Protein AF-A0A8S9UAP0-F1 (afdb_monomer)

InterPro domains:
  IPR021832 Ankyrin repeat domain-containing protein 13 [PTHR12447] (16-107)
  IPR055285 Ankyrin repeat domain-containing protein 13, C-terminal [PF11904] (16-91)

Foldseek 3Di:
DDPPPVVPDDDPDDDDDDDDDDKDFDFDQDDPDFVVVCLVVLVVVLVVDDLSVCSNVVSVPDDDHHDGQKIWDDSDDPDIDIDHDDDDDDDPDDDPVVVDDDPPDDDDDDPVVPPD

Solvent-accessible surface area (backbone atoms only — not comparable to full-atom values): 7998 Å² total; per-residue (Å²): 132,85,85,79,65,80,85,73,67,76,74,77,81,82,80,87,80,86,78,92,77,90,68,49,76,42,66,34,79,84,55,102,59,57,51,79,79,44,49,65,56,42,49,54,51,22,72,74,41,82,71,36,43,62,50,40,59,59,69,70,42,92,68,75,80,51,25,76,46,28,39,37,46,77,56,50,102,88,48,69,48,74,50,70,69,87,83,87,80,92,67,94,82,72,64,71,74,80,78,52,80,63,89,86,68,75,91,75,85,58,83,80,75,70,79,122

Mean predicted aligned error: 11.26 Å

Radius of gyration: 22.6 Å; Cα contacts (8 Å, |Δi|>4): 82; chains: 1; bounding box: 61×44×58 Å

Organism: Phytophthora infestans (NCBI:txid4787)

pLDDT: mean 79.61, std 12.36, range [39.12, 94.31]

Sequence (116 aa):
MKNTYRSLTLVPTARRMHKDFEAKVVMTEKFPFQLRDFLPIIKFISTTGEHVKNLDEFFQMTLPPGFPVKFELPMMFTVRVAYTFQKITLNPQLNSTMFEIPRDYQEVFTLDEVRL

Structure (mmCIF, N/CA/C/O backbone):
data_AF-A0A8S9UAP0-F1
#
_entry.id   AF-A0A8S9UAP0-F1
#
loop_
_atom_site.group_PDB
_atom_site.id
_atom_site.type_symbol
_atom_site.label_atom_id
_atom_site.label_alt_id
_atom_site.label_comp_id
_atom_site.label_asym_id
_atom_site.label_entity_id
_atom_site.label_seq_id
_atom_site.pdbx_PDB_ins_code
_atom_site.Cartn_x
_atom_site.Cartn_y
_atom_site.Cartn_z
_atom_site.occupancy
_atom_site.B_iso_or_equiv
_atom_site.auth_seq_id
_atom_site.auth_comp_id
_atom_site.auth_asym_id
_atom_site.auth_atom_id
_atom_site.pdbx_PDB_model_num
ATOM 1 N N . MET A 1 1 ? 47.529 -6.467 -39.803 1.00 44.81 1 MET A N 1
ATOM 2 C CA . MET A 1 1 ? 46.992 -5.099 -39.620 1.00 44.81 1 MET A CA 1
ATOM 3 C C . MET A 1 1 ? 45.757 -5.209 -38.735 1.00 44.81 1 MET A C 1
ATOM 5 O O . MET A 1 1 ? 44.828 -5.910 -39.111 1.00 44.81 1 MET A O 1
ATOM 9 N N . LYS A 1 2 ? 45.795 -4.671 -37.508 1.00 51.97 2 LYS A N 1
ATOM 10 C CA . LYS A 1 2 ? 44.678 -4.775 -36.551 1.00 51.97 2 LYS A CA 1
ATOM 11 C C . LYS A 1 2 ? 43.605 -3.767 -36.958 1.00 51.97 2 LYS A C 1
ATOM 13 O O . LYS A 1 2 ? 43.890 -2.579 -37.039 1.00 51.97 2 LYS A O 1
ATOM 18 N N . ASN A 1 3 ? 42.412 -4.261 -37.272 1.00 47.53 3 ASN A N 1
ATOM 19 C CA . ASN A 1 3 ? 41.332 -3.452 -37.818 1.00 47.53 3 ASN A CA 1
ATOM 20 C C . ASN A 1 3 ? 40.671 -2.630 -36.697 1.00 47.53 3 ASN A C 1
ATOM 22 O O . ASN A 1 3 ? 39.792 -3.113 -35.983 1.00 47.53 3 ASN A O 1
ATOM 26 N N . THR A 1 4 ? 41.138 -1.398 -36.499 1.00 58.28 4 THR A N 1
ATOM 27 C CA . THR A 1 4 ? 40.664 -0.476 -35.455 1.00 58.28 4 THR A CA 1
ATOM 28 C C . THR A 1 4 ? 39.426 0.287 -35.940 1.00 58.28 4 THR A C 1
ATOM 30 O O . THR A 1 4 ? 39.477 1.489 -36.157 1.00 58.28 4 THR A O 1
ATOM 33 N N . TYR A 1 5 ? 38.299 -0.406 -36.121 1.00 58.84 5 TYR A N 1
ATOM 34 C CA . TYR A 1 5 ? 37.014 0.220 -36.498 1.00 58.84 5 TYR A CA 1
ATOM 35 C C . TYR A 1 5 ? 36.123 0.580 -35.295 1.00 58.84 5 TYR A C 1
ATOM 37 O O . TYR A 1 5 ? 35.007 1.063 -35.462 1.00 58.84 5 TYR A O 1
ATOM 45 N N . ARG A 1 6 ? 36.613 0.403 -34.059 1.00 57.56 6 ARG A N 1
ATOM 46 C CA . ARG A 1 6 ? 35.857 0.749 -32.839 1.00 57.56 6 ARG A CA 1
ATOM 47 C C . ARG A 1 6 ? 35.617 2.257 -32.657 1.00 57.56 6 ARG A C 1
ATOM 49 O O . ARG A 1 6 ? 34.787 2.621 -31.833 1.00 57.56 6 ARG A O 1
ATOM 56 N N . SER A 1 7 ? 36.292 3.120 -33.421 1.00 58.09 7 SER A N 1
ATOM 57 C CA . SER A 1 7 ? 36.161 4.584 -33.353 1.00 58.09 7 SER A CA 1
ATOM 58 C C . SER A 1 7 ? 34.979 5.167 -34.143 1.00 58.09 7 SER A C 1
ATOM 60 O O . SER A 1 7 ? 34.740 6.365 -34.043 1.00 58.09 7 SER A O 1
ATOM 62 N N . LEU A 1 8 ? 34.234 4.357 -34.911 1.00 63.72 8 LEU A N 1
ATOM 63 C CA . LEU A 1 8 ? 33.126 4.829 -35.763 1.00 63.72 8 LEU A CA 1
ATOM 64 C C . LEU A 1 8 ? 31.725 4.523 -35.213 1.00 63.72 8 LEU A C 1
ATOM 66 O O . LEU A 1 8 ? 30.726 4.806 -35.871 1.00 63.72 8 LEU A O 1
ATOM 70 N N . THR A 1 9 ? 31.625 3.967 -34.007 1.00 67.88 9 THR A N 1
ATOM 71 C CA . THR A 1 9 ? 30.322 3.707 -33.382 1.00 67.88 9 THR A CA 1
ATOM 72 C C . THR A 1 9 ? 29.872 4.955 -32.624 1.00 67.88 9 THR A C 1
ATOM 74 O O . THR A 1 9 ? 30.297 5.184 -31.493 1.00 67.88 9 THR A O 1
ATOM 77 N N . LEU A 1 10 ? 29.021 5.781 -33.241 1.00 73.50 10 LEU A N 1
ATOM 78 C CA . LEU A 1 10 ? 28.240 6.784 -32.512 1.00 73.50 10 LEU A CA 1
ATOM 79 C C . LEU A 1 10 ? 27.333 6.035 -31.533 1.00 73.50 10 LEU A C 1
ATOM 81 O O . LEU A 1 10 ? 26.443 5.290 -31.943 1.00 73.50 10 LEU A O 1
ATOM 85 N N . VAL A 1 11 ? 27.589 6.195 -30.236 1.00 74.38 11 VAL A N 1
ATOM 86 C CA . VAL A 1 11 ? 26.718 5.639 -29.196 1.00 74.38 11 VAL A CA 1
ATOM 87 C C . VAL A 1 11 ? 25.337 6.282 -29.379 1.00 74.38 11 VAL A C 1
ATOM 89 O O . VAL A 1 11 ? 25.279 7.508 -29.529 1.00 74.38 11 VAL A O 1
ATOM 92 N N . PRO A 1 12 ? 24.236 5.509 -29.425 1.00 77.06 12 PRO A N 1
ATOM 93 C CA . PRO A 1 12 ? 22.908 6.073 -29.631 1.00 77.06 12 PRO A CA 1
ATOM 94 C C . PRO A 1 12 ? 22.651 7.183 -28.614 1.00 77.06 12 PRO A C 1
ATOM 96 O O . PRO A 1 12 ? 22.922 7.026 -27.422 1.00 77.06 12 PRO A O 1
ATOM 99 N N . THR A 1 13 ? 22.155 8.324 -29.092 1.00 80.25 13 THR A N 1
ATOM 100 C CA . THR A 1 13 ? 21.870 9.472 -28.234 1.00 80.25 13 THR A CA 1
ATOM 101 C C . THR A 1 13 ? 20.811 9.061 -27.218 1.00 80.25 13 THR A C 1
ATOM 103 O O . THR A 1 13 ? 19.662 8.798 -27.575 1.00 80.25 13 THR A O 1
ATOM 106 N N . ALA A 1 14 ? 21.201 8.959 -25.948 1.00 81.62 14 ALA A N 1
ATOM 107 C CA . ALA A 1 14 ? 20.290 8.567 -24.885 1.00 81.62 14 ALA A CA 1
ATOM 108 C C . ALA A 1 14 ? 19.161 9.602 -24.776 1.00 81.62 14 ALA A C 1
ATOM 110 O O . ALA A 1 14 ? 19.395 10.768 -24.455 1.00 81.62 14 ALA A O 1
ATOM 111 N N . ARG A 1 15 ? 17.922 9.183 -25.047 1.00 81.38 15 ARG A N 1
ATOM 112 C CA . ARG A 1 15 ? 16.739 10.031 -24.883 1.00 81.38 15 ARG A CA 1
ATOM 113 C C . ARG A 1 15 ? 16.172 9.821 -23.485 1.00 81.38 15 ARG A C 1
ATOM 115 O O . ARG A 1 15 ? 15.578 8.783 -23.207 1.00 81.38 15 ARG A O 1
ATOM 122 N N . ARG A 1 16 ? 16.324 10.811 -22.605 1.00 78.81 16 ARG A N 1
ATOM 123 C CA . ARG A 1 16 ? 15.606 10.834 -21.325 1.00 78.81 16 ARG A CA 1
ATOM 124 C C . ARG A 1 16 ? 14.160 11.257 -21.593 1.00 78.81 16 ARG A C 1
ATOM 126 O O . ARG A 1 16 ? 13.927 12.354 -22.090 1.00 78.81 16 ARG A O 1
ATOM 133 N N . MET A 1 17 ? 13.202 10.388 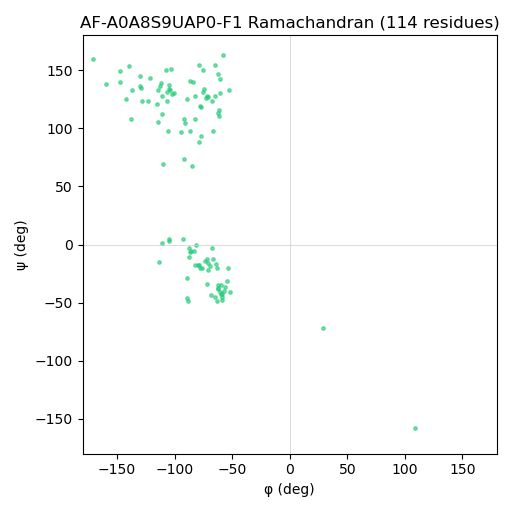-21.287 1.00 68.62 17 MET A N 1
ATOM 134 C CA . MET A 1 17 ? 11.780 10.733 -21.285 1.00 68.62 17 MET A CA 1
ATOM 135 C C . MET A 1 17 ? 11.315 10.937 -19.848 1.00 68.62 17 MET A C 1
ATOM 137 O O . MET A 1 17 ? 11.544 10.079 -19.000 1.00 68.62 17 MET A O 1
ATOM 141 N N . HIS A 1 18 ? 10.656 12.064 -19.596 1.00 69.44 18 HIS A N 1
ATOM 142 C CA . HIS A 1 18 ? 9.880 12.291 -18.384 1.00 69.44 18 HIS A CA 1
ATOM 143 C C . HIS A 1 18 ? 8.405 12.175 -18.758 1.00 69.44 18 HIS A C 1
ATOM 145 O O . HIS A 1 18 ? 7.989 12.704 -19.792 1.00 69.44 18 HIS A O 1
ATOM 151 N N . LYS A 1 19 ? 7.628 11.447 -17.963 1.00 68.31 19 LYS A N 1
ATOM 152 C CA . LYS A 1 19 ? 6.181 11.340 -18.128 1.00 68.31 19 LYS A CA 1
ATOM 153 C C . LYS A 1 19 ? 5.565 11.666 -16.784 1.00 68.31 19 LYS A C 1
ATOM 155 O O . LYS A 1 19 ? 5.890 11.011 -15.800 1.00 68.31 19 LYS A O 1
ATOM 160 N N . ASP A 1 20 ? 4.690 12.658 -16.768 1.00 70.50 20 ASP A N 1
ATOM 161 C CA . ASP A 1 20 ? 3.935 12.977 -15.569 1.00 70.50 20 ASP A CA 1
ATOM 162 C C . ASP A 1 20 ? 2.844 11.921 -15.398 1.00 70.50 20 ASP A C 1
ATOM 164 O O . ASP A 1 20 ? 2.142 11.552 -16.349 1.00 70.50 20 ASP A O 1
ATOM 168 N N . PHE A 1 21 ? 2.745 11.380 -14.189 1.00 67.38 21 PHE A N 1
ATOM 169 C CA . PHE A 1 21 ? 1.775 10.348 -13.861 1.00 67.38 21 PHE A CA 1
ATOM 170 C C . PHE A 1 21 ? 0.724 10.918 -12.921 1.00 67.38 21 PHE A C 1
ATOM 172 O O . PHE A 1 21 ? 1.035 11.476 -11.874 1.00 67.38 21 PHE A O 1
ATOM 179 N N . GLU A 1 22 ? -0.538 10.741 -13.297 1.00 76.62 22 GLU A N 1
ATOM 180 C CA . GLU A 1 22 ? -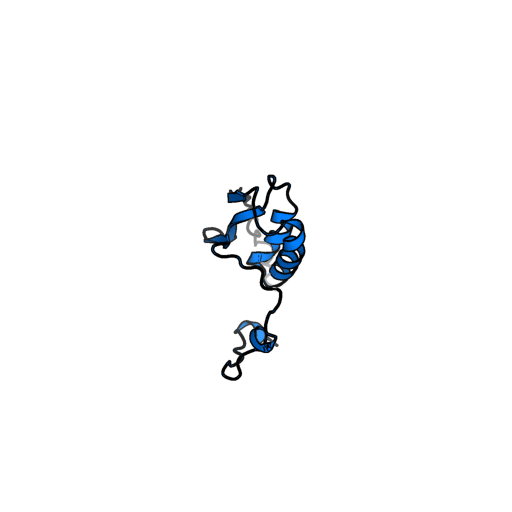1.670 11.063 -12.439 1.00 76.62 22 GLU A CA 1
ATOM 181 C C . GLU A 1 22 ? -1.912 9.894 -11.476 1.00 76.62 22 GLU A C 1
ATOM 183 O O . GLU A 1 22 ? -2.382 8.826 -11.887 1.00 76.62 22 GLU A O 1
ATOM 188 N N . ALA A 1 23 ? -1.579 10.100 -10.202 1.00 79.94 23 ALA A N 1
ATOM 189 C CA . ALA A 1 23 ? -1.993 9.228 -9.111 1.00 79.94 23 ALA A CA 1
ATOM 190 C C . ALA A 1 23 ? -3.366 9.674 -8.596 1.00 79.94 23 ALA A C 1
ATOM 192 O O . ALA A 1 23 ? -3.645 10.869 -8.486 1.00 79.94 23 ALA A O 1
ATOM 193 N N . LYS A 1 24 ? -4.228 8.711 -8.266 1.00 87.62 24 LYS A N 1
ATOM 194 C CA . LYS A 1 24 ? -5.550 8.986 -7.689 1.00 87.62 24 LYS A CA 1
ATOM 195 C C . LYS A 1 24 ? -5.602 8.447 -6.276 1.00 87.62 24 LYS A C 1
ATOM 197 O O . LYS A 1 24 ? -5.237 7.299 -6.050 1.00 87.62 24 LYS A O 1
ATOM 202 N N . VAL A 1 25 ? -6.098 9.254 -5.347 1.00 90.81 25 VAL A N 1
ATOM 203 C CA . VAL A 1 25 ? -6.335 8.854 -3.959 1.00 90.81 25 VAL A CA 1
ATOM 204 C C . VAL A 1 25 ? -7.749 9.237 -3.556 1.00 90.81 25 VAL A C 1
ATOM 206 O O . VAL A 1 25 ? -8.233 10.319 -3.877 1.00 90.81 25 VAL A O 1
ATOM 209 N N . VAL A 1 26 ? -8.423 8.325 -2.870 1.00 92.88 26 VAL A N 1
ATOM 210 C CA . VAL A 1 26 ? -9.741 8.530 -2.281 1.00 92.88 26 VAL A CA 1
ATOM 211 C C . VAL A 1 26 ? -9.576 8.432 -0.776 1.00 92.88 26 VAL A C 1
ATOM 213 O O . VAL A 1 26 ? -9.125 7.407 -0.259 1.00 92.88 26 VAL A O 1
ATOM 216 N N . MET A 1 27 ? -9.941 9.511 -0.091 1.00 93.38 27 MET A N 1
ATOM 217 C CA . MET A 1 27 ? -9.761 9.678 1.347 1.00 93.38 27 MET A CA 1
ATOM 218 C C . MET A 1 27 ? -11.102 9.576 2.072 1.00 93.38 27 MET A C 1
ATOM 220 O O . MET A 1 27 ? -12.141 9.949 1.529 1.00 93.38 27 MET A O 1
ATOM 224 N N . THR A 1 28 ? -11.077 9.100 3.313 1.00 92.69 28 THR A N 1
ATOM 225 C CA . THR A 1 28 ? -12.209 9.187 4.242 1.00 92.69 28 THR A CA 1
ATOM 226 C C . THR A 1 28 ? -11.751 9.761 5.576 1.00 92.69 28 THR A C 1
ATOM 228 O O . THR A 1 28 ? -10.732 9.343 6.122 1.00 92.69 28 THR A O 1
ATOM 231 N N . GLU A 1 29 ? -12.510 10.699 6.136 1.00 91.19 29 GLU A N 1
ATOM 232 C CA . GLU A 1 29 ? -12.221 11.263 7.462 1.00 91.19 29 GLU A CA 1
ATOM 233 C C . GLU A 1 29 ? -12.515 10.263 8.585 1.00 91.19 29 GLU A C 1
ATOM 235 O O . GLU A 1 29 ? -11.832 10.228 9.607 1.00 91.19 29 GLU A O 1
ATOM 240 N N . LYS A 1 30 ? -13.544 9.430 8.391 1.00 89.38 30 LYS A N 1
ATOM 241 C CA . LYS A 1 30 ? -13.992 8.433 9.362 1.00 89.38 30 LYS A CA 1
ATOM 242 C C . LYS A 1 30 ? -13.569 7.052 8.884 1.00 89.38 30 LYS A C 1
ATOM 244 O O . LYS A 1 30 ? -14.240 6.434 8.059 1.00 89.38 30 LYS A O 1
ATOM 249 N N . PHE A 1 31 ? -12.453 6.577 9.421 1.00 89.81 31 PHE A N 1
ATOM 250 C CA . PHE A 1 31 ? -11.963 5.215 9.239 1.00 89.81 31 PHE A CA 1
ATOM 251 C C . PHE A 1 31 ? -11.623 4.617 10.609 1.00 89.81 31 PHE A C 1
ATOM 253 O O . PHE A 1 31 ? -11.153 5.352 11.480 1.00 89.81 31 PHE A O 1
ATOM 260 N N . PRO A 1 32 ? -11.833 3.307 10.835 1.00 88.06 32 PRO A N 1
ATOM 261 C CA . PRO A 1 32 ? -11.527 2.675 12.122 1.00 88.06 32 PRO A CA 1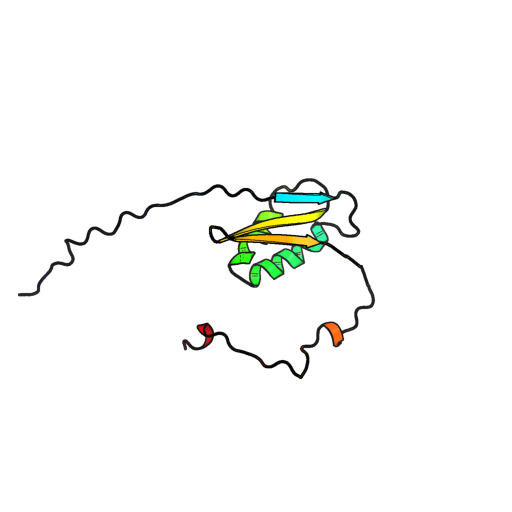
ATOM 262 C C . PRO A 1 32 ? -10.023 2.616 12.437 1.00 88.06 32 PRO A C 1
ATOM 264 O O . PRO A 1 32 ? -9.643 2.148 13.505 1.00 88.06 32 PRO A O 1
ATOM 267 N N . PHE A 1 33 ? -9.166 3.076 11.525 1.00 84.81 33 PHE A N 1
ATOM 268 C CA . PHE A 1 33 ? -7.715 3.054 11.644 1.00 84.81 33 PHE A CA 1
ATOM 269 C C . PHE A 1 33 ? -7.111 4.356 11.110 1.00 84.81 33 PHE A C 1
ATOM 271 O O . PHE A 1 33 ? -7.710 5.028 10.271 1.00 84.81 33 PHE A O 1
ATOM 278 N N . GLN A 1 34 ? -5.936 4.735 11.602 1.00 87.69 34 GLN A N 1
ATOM 279 C CA . GLN A 1 34 ? -5.288 5.988 11.221 1.00 87.69 34 GLN A CA 1
ATOM 280 C C . GLN A 1 34 ? -4.154 5.725 10.236 1.00 87.69 34 GLN A C 1
ATOM 282 O O . GLN A 1 34 ? -3.503 4.684 10.285 1.00 87.69 34 GLN A O 1
ATOM 287 N N . LEU A 1 35 ? -3.873 6.696 9.364 1.00 87.31 35 LEU A N 1
ATOM 288 C CA . LEU A 1 35 ? -2.801 6.563 8.374 1.00 87.31 35 LEU A CA 1
ATOM 289 C C . LEU A 1 35 ? -1.443 6.276 9.036 1.00 87.31 35 LEU A C 1
ATOM 291 O O . LEU A 1 35 ? -0.705 5.417 8.569 1.00 87.31 35 LEU A O 1
ATOM 295 N N . ARG A 1 36 ? -1.141 6.929 10.166 1.00 87.88 36 ARG A N 1
ATOM 296 C CA . ARG A 1 36 ? 0.117 6.740 10.915 1.00 87.88 36 ARG A CA 1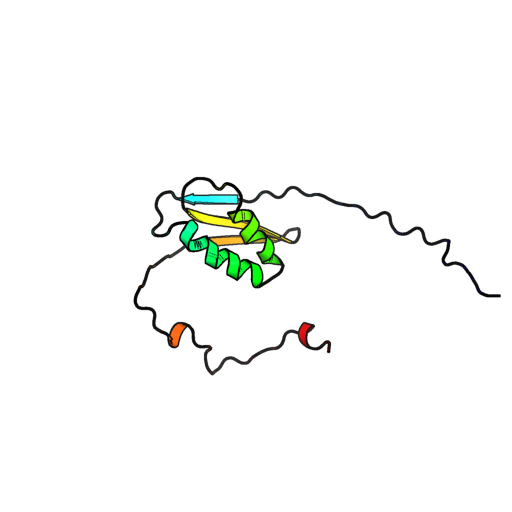
ATOM 297 C C . ARG A 1 36 ? 0.367 5.279 11.312 1.00 87.88 36 ARG A C 1
ATOM 299 O O . ARG A 1 36 ? 1.505 4.828 11.292 1.00 87.88 36 ARG A O 1
ATOM 306 N N . ASP A 1 37 ? -0.699 4.554 11.650 1.00 87.62 37 ASP A N 1
ATOM 307 C CA . ASP A 1 37 ? -0.624 3.176 12.122 1.00 87.62 37 ASP A CA 1
ATOM 308 C C . ASP A 1 37 ? -0.421 2.224 10.912 1.00 87.62 37 ASP A C 1
ATOM 310 O O . ASP A 1 37 ? 0.037 1.094 11.061 1.00 87.62 37 ASP A O 1
ATOM 314 N N . PHE A 1 38 ? -0.710 2.703 9.691 1.00 86.69 38 PHE A N 1
ATOM 315 C CA . PHE A 1 38 ? -0.556 1.986 8.421 1.00 86.69 38 PHE A CA 1
ATOM 316 C C . PHE A 1 38 ? 0.827 2.162 7.777 1.00 86.69 38 PHE A C 1
ATOM 318 O O . PHE A 1 38 ? 1.299 1.260 7.085 1.00 86.69 38 PHE A O 1
ATOM 325 N N . LEU A 1 39 ? 1.503 3.290 8.023 1.00 88.19 39 LEU A N 1
ATOM 326 C CA . LEU A 1 39 ? 2.818 3.600 7.442 1.00 88.19 39 LEU A CA 1
ATOM 327 C C . LEU A 1 39 ? 3.874 2.489 7.630 1.00 88.19 39 LEU A C 1
ATOM 329 O O . LEU A 1 39 ? 4.580 2.191 6.666 1.00 88.19 39 LEU A O 1
ATOM 333 N N . PRO A 1 40 ? 3.98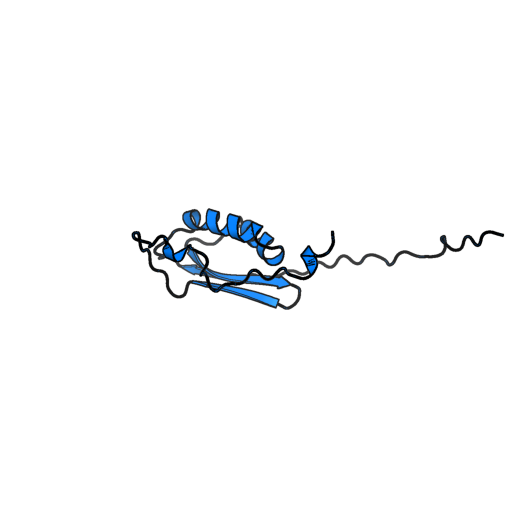8 1.811 8.793 1.00 88.31 40 PRO A N 1
ATOM 334 C CA . PRO A 1 40 ? 4.949 0.716 8.949 1.00 88.31 40 PRO A CA 1
ATOM 335 C C . PRO A 1 40 ? 4.684 -0.462 8.003 1.00 88.31 40 PRO A C 1
ATOM 337 O O . PRO A 1 40 ? 5.624 -1.078 7.502 1.00 88.31 40 PRO A O 1
ATOM 340 N N . ILE A 1 41 ? 3.409 -0.750 7.722 1.00 87.00 41 ILE A N 1
ATOM 341 C CA . ILE A 1 41 ? 2.994 -1.818 6.802 1.00 87.00 41 ILE A CA 1
ATOM 342 C C . ILE A 1 41 ? 3.380 -1.436 5.373 1.00 87.00 41 ILE A C 1
ATOM 344 O O . ILE A 1 41 ? 3.946 -2.247 4.648 1.00 87.00 41 ILE A O 1
ATOM 348 N N . ILE A 1 42 ? 3.142 -0.181 4.986 1.00 86.25 42 ILE A N 1
ATOM 349 C CA . ILE A 1 42 ? 3.567 0.355 3.689 1.00 86.25 42 ILE A CA 1
ATOM 350 C C . ILE A 1 42 ? 5.078 0.266 3.510 1.00 86.25 42 ILE A C 1
ATOM 352 O O . ILE A 1 42 ? 5.543 -0.179 2.460 1.00 86.25 42 ILE A O 1
ATOM 356 N N . LYS A 1 43 ? 5.846 0.638 4.534 1.00 85.69 43 LYS A N 1
ATOM 357 C CA . LYS A 1 43 ? 7.305 0.553 4.498 1.00 85.69 43 LYS A CA 1
ATOM 358 C C . LYS A 1 43 ? 7.778 -0.885 4.281 1.00 85.69 43 LYS A C 1
ATOM 360 O O . LYS A 1 43 ? 8.666 -1.109 3.468 1.00 85.69 43 LYS A O 1
ATOM 365 N N . PHE A 1 44 ? 7.154 -1.852 4.953 1.00 87.81 44 PHE A N 1
ATOM 366 C CA . PHE A 1 44 ? 7.432 -3.276 4.754 1.00 87.81 44 PHE A CA 1
ATOM 367 C C . PHE A 1 44 ? 7.043 -3.767 3.348 1.00 87.81 44 PHE A C 1
ATOM 369 O O . PHE A 1 44 ? 7.826 -4.432 2.679 1.00 87.81 44 PHE A O 1
ATOM 376 N N . ILE A 1 45 ? 5.865 -3.398 2.840 1.00 83.62 45 ILE A N 1
ATOM 377 C CA . ILE A 1 45 ? 5.449 -3.775 1.478 1.00 83.62 45 ILE A CA 1
ATOM 378 C C . ILE A 1 45 ? 6.407 -3.180 0.435 1.00 83.62 45 ILE A C 1
ATOM 380 O O . ILE A 1 45 ? 6.761 -3.852 -0.532 1.00 83.62 45 ILE A O 1
ATOM 384 N N . SER A 1 46 ? 6.893 -1.957 0.659 1.00 83.00 46 SER A N 1
ATOM 385 C CA . SER A 1 46 ? 7.814 -1.267 -0.253 1.00 83.00 46 SER A CA 1
ATOM 386 C C . SER A 1 46 ? 9.164 -1.980 -0.406 1.00 83.00 46 SER A C 1
ATOM 388 O O . SER A 1 46 ? 9.845 -1.775 -1.409 1.00 83.00 46 SER A O 1
ATOM 390 N N . THR A 1 47 ? 9.552 -2.855 0.533 1.00 84.00 47 THR A N 1
ATOM 391 C CA . THR A 1 47 ? 10.771 -3.675 0.413 1.00 84.00 47 THR A CA 1
ATOM 392 C C . THR A 1 47 ? 10.550 -4.998 -0.320 1.00 84.00 47 THR A C 1
ATOM 394 O O . THR A 1 47 ? 11.524 -5.658 -0.668 1.00 84.00 47 THR A O 1
ATOM 397 N N . THR A 1 48 ? 9.298 -5.391 -0.578 1.00 80.38 48 THR A N 1
ATOM 398 C CA . THR A 1 48 ? 8.957 -6.725 -1.104 1.00 80.38 48 THR A CA 1
ATOM 399 C C . THR A 1 48 ? 9.115 -6.829 -2.631 1.00 80.38 48 THR A C 1
ATOM 401 O O . THR A 1 48 ? 9.221 -7.929 -3.162 1.00 80.38 48 THR A O 1
ATOM 404 N N . GLY A 1 49 ? 9.174 -5.713 -3.370 1.00 73.25 49 GLY A N 1
ATOM 405 C CA . GLY A 1 49 ? 9.356 -5.758 -4.826 1.00 73.25 49 GLY A CA 1
ATOM 406 C C . GLY A 1 49 ? 9.624 -4.404 -5.478 1.00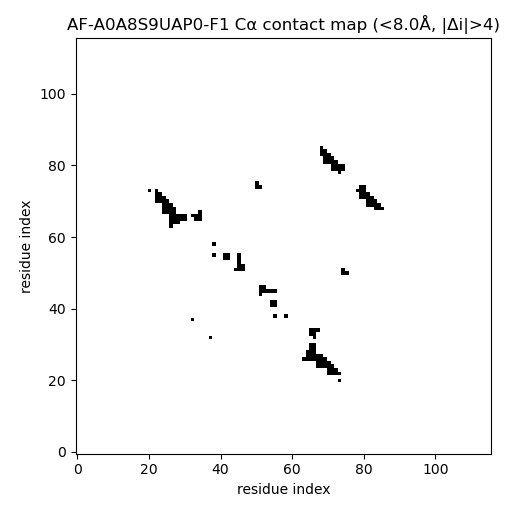 73.25 49 GLY A C 1
ATOM 407 O O . GLY A 1 49 ? 9.307 -3.355 -4.927 1.00 73.25 49 GLY A O 1
ATOM 408 N N . GLU A 1 50 ? 10.200 -4.408 -6.683 1.00 71.19 50 GLU A N 1
ATOM 409 C CA . GLU A 1 50 ? 10.571 -3.179 -7.402 1.00 71.19 50 GLU A CA 1
ATOM 410 C C . GLU A 1 50 ? 9.364 -2.297 -7.744 1.00 71.19 50 GLU A C 1
ATOM 412 O O . GLU A 1 50 ? 9.419 -1.079 -7.593 1.00 71.19 50 GLU A O 1
ATOM 417 N N . HIS A 1 51 ? 8.244 -2.917 -8.113 1.00 69.69 51 HIS A N 1
ATOM 418 C CA . HIS A 1 51 ? 7.029 -2.208 -8.514 1.00 69.69 51 HIS A CA 1
ATOM 419 C C . HIS A 1 51 ? 6.292 -1.512 -7.360 1.00 69.69 51 HIS A C 1
ATOM 421 O O . HIS A 1 51 ? 5.393 -0.709 -7.596 1.00 69.69 51 HIS A O 1
ATOM 427 N N . VAL A 1 52 ? 6.664 -1.816 -6.115 1.00 70.62 52 VAL A N 1
ATOM 428 C CA . VAL A 1 52 ? 6.048 -1.273 -4.899 1.00 70.62 52 VAL A CA 1
ATOM 429 C C . VAL A 1 52 ? 6.977 -0.327 -4.138 1.00 70.62 52 VAL A C 1
ATOM 431 O O . VAL A 1 52 ? 6.562 0.233 -3.135 1.00 70.62 52 VAL A O 1
ATOM 434 N N . LYS A 1 53 ? 8.198 -0.065 -4.627 1.00 73.12 53 LYS A N 1
ATOM 435 C CA . LYS A 1 53 ? 9.179 0.805 -3.946 1.00 73.12 53 LYS A CA 1
ATOM 436 C C . LYS A 1 53 ? 8.686 2.237 -3.724 1.00 73.12 53 LYS A C 1
ATOM 438 O O . LYS A 1 53 ? 8.970 2.830 -2.692 1.00 73.12 53 LYS A O 1
ATOM 443 N N . ASN A 1 54 ? 7.898 2.763 -4.660 1.00 75.69 54 ASN A N 1
ATOM 444 C CA . ASN A 1 54 ? 7.416 4.148 -4.619 1.00 75.69 54 ASN A CA 1
ATOM 445 C C . ASN A 1 54 ? 6.191 4.335 -3.703 1.00 75.69 54 ASN A C 1
ATOM 447 O O . ASN A 1 54 ? 5.671 5.445 -3.599 1.00 75.69 54 ASN A O 1
ATOM 451 N N . LEU A 1 55 ? 5.692 3.266 -3.066 1.00 80.00 55 LEU A N 1
ATOM 452 C CA . LEU A 1 55 ? 4.576 3.354 -2.121 1.00 80.00 55 LEU A CA 1
ATOM 453 C C . LEU A 1 55 ? 4.949 4.205 -0.907 1.00 80.00 55 LEU A C 1
ATOM 455 O O . LEU A 1 55 ? 4.193 5.103 -0.552 1.00 80.00 55 LEU A O 1
ATOM 459 N N . ASP A 1 56 ? 6.106 3.948 -0.294 1.00 80.88 56 ASP A N 1
ATOM 460 C CA . ASP A 1 56 ? 6.577 4.721 0.860 1.00 80.88 56 ASP A CA 1
ATOM 461 C C . ASP A 1 56 ? 6.714 6.211 0.505 1.00 80.88 56 ASP A C 1
ATOM 463 O O . ASP A 1 56 ? 6.145 7.065 1.181 1.00 80.88 56 ASP A O 1
ATOM 467 N N . GLU A 1 57 ? 7.345 6.527 -0.632 1.00 80.25 57 GLU A N 1
ATOM 468 C CA . GLU A 1 57 ? 7.467 7.905 -1.130 1.00 80.25 57 GLU A CA 1
ATOM 469 C C . GLU A 1 57 ? 6.102 8.573 -1.353 1.00 80.25 57 GLU A C 1
ATOM 471 O O . GLU A 1 57 ? 5.906 9.721 -0.957 1.00 80.25 57 GLU A O 1
ATOM 476 N N . PHE A 1 58 ? 5.130 7.857 -1.927 1.00 82.69 58 PHE A N 1
ATOM 477 C CA . PHE A 1 58 ? 3.772 8.366 -2.133 1.00 82.69 58 PHE A CA 1
ATOM 478 C C . PHE A 1 58 ? 3.076 8.731 -0.815 1.00 82.69 58 PHE A C 1
ATOM 480 O O . PHE A 1 58 ? 2.413 9.763 -0.734 1.00 82.69 58 PHE A O 1
ATOM 487 N N . PHE A 1 59 ? 3.237 7.916 0.229 1.00 83.44 59 PHE A N 1
ATOM 488 C CA . PHE A 1 59 ? 2.644 8.177 1.544 1.00 83.44 59 PHE A CA 1
ATOM 489 C C . PHE A 1 59 ? 3.426 9.197 2.384 1.00 83.44 59 PHE A C 1
ATOM 491 O O . PHE A 1 59 ? 2.866 9.759 3.325 1.00 83.44 59 PHE A O 1
ATOM 498 N N . GLN A 1 60 ? 4.688 9.462 2.038 1.00 79.50 60 GLN A N 1
ATOM 499 C CA . GLN A 1 60 ? 5.482 10.560 2.597 1.00 79.50 60 GLN A CA 1
ATOM 500 C C . GLN A 1 60 ? 5.119 11.923 1.988 1.00 79.50 60 GLN A C 1
ATOM 502 O O . GLN A 1 60 ? 5.389 12.958 2.602 1.00 79.50 60 GLN A O 1
ATOM 507 N N . MET A 1 61 ? 4.485 11.951 0.810 1.00 80.12 61 MET A N 1
ATOM 508 C CA . MET A 1 61 ? 3.900 13.179 0.268 1.00 80.12 61 MET A CA 1
ATOM 509 C C . MET A 1 61 ? 2.750 13.671 1.156 1.00 80.12 61 MET A C 1
ATOM 511 O O . MET A 1 61 ? 2.094 12.904 1.861 1.00 80.12 61 MET A O 1
ATOM 515 N N . THR A 1 62 ? 2.477 14.977 1.117 1.00 77.31 62 THR A N 1
ATOM 516 C CA . THR A 1 62 ? 1.362 15.565 1.867 1.00 77.31 62 THR A CA 1
ATOM 517 C C . THR A 1 62 ? 0.030 15.073 1.302 1.00 77.31 62 THR A C 1
ATOM 519 O O . THR A 1 62 ? -0.471 15.595 0.307 1.00 77.31 62 THR A O 1
ATOM 522 N N . LEU A 1 63 ? -0.543 14.056 1.944 1.00 85.00 63 LEU A N 1
ATOM 523 C CA . LEU A 1 63 ? -1.880 13.566 1.637 1.00 85.00 63 LEU A CA 1
ATOM 524 C C . LEU A 1 63 ? -2.955 14.472 2.256 1.00 85.00 63 LEU A C 1
ATOM 526 O O . LEU A 1 63 ? -2.706 15.126 3.274 1.00 85.00 63 LEU A O 1
ATOM 530 N N . PRO A 1 64 ? -4.170 14.498 1.677 1.00 89.38 64 PRO A N 1
ATOM 531 C CA . PRO A 1 64 ? -5.311 15.143 2.317 1.00 89.38 64 PRO A CA 1
ATOM 532 C C . PRO A 1 64 ? -5.593 14.531 3.705 1.00 89.38 64 PRO A C 1
ATOM 534 O O . PRO A 1 64 ? -5.129 13.429 4.006 1.00 89.38 64 PRO A O 1
ATOM 537 N N . PRO A 1 65 ? -6.369 15.199 4.572 1.00 89.12 65 PRO A N 1
ATOM 538 C CA . PRO A 1 65 ? -6.715 14.636 5.873 1.00 89.12 65 PRO A CA 1
ATOM 539 C C . PRO A 1 65 ? -7.529 13.335 5.738 1.00 89.12 65 PRO A C 1
ATOM 541 O O . PRO A 1 65 ? -8.348 13.186 4.830 1.00 89.12 65 PRO A O 1
ATOM 544 N N . GLY A 1 66 ? -7.326 12.403 6.674 1.00 91.44 66 GLY A N 1
ATOM 545 C CA . GLY A 1 66 ? -8.073 11.144 6.763 1.00 91.44 66 GLY A CA 1
ATOM 546 C C . GLY A 1 66 ? -7.265 9.900 6.381 1.00 91.44 66 GLY A C 1
ATOM 547 O O . GLY A 1 66 ? -6.037 9.881 6.461 1.00 91.44 66 GLY A O 1
ATOM 548 N N . PHE A 1 67 ? -7.975 8.837 5.998 1.00 92.44 67 PHE A N 1
ATOM 549 C CA . PHE A 1 67 ? -7.408 7.547 5.613 1.00 92.44 67 PHE A CA 1
ATOM 550 C C . PHE A 1 67 ? -7.629 7.241 4.117 1.00 92.44 67 PHE A C 1
ATOM 552 O O . PHE A 1 67 ? -8.747 7.418 3.623 1.00 92.44 67 PHE A O 1
ATOM 559 N N . PRO A 1 68 ? -6.612 6.731 3.399 1.00 92.00 68 PRO A N 1
ATOM 560 C CA . PRO A 1 68 ? -6.678 6.408 1.973 1.00 92.00 68 PRO A CA 1
ATOM 561 C C . PRO A 1 68 ? -7.405 5.076 1.727 1.00 92.00 68 PRO A C 1
ATOM 563 O O . PRO A 1 68 ? -6.792 4.015 1.644 1.00 92.00 68 PRO A O 1
ATOM 566 N N . VAL A 1 69 ? -8.732 5.110 1.580 1.00 93.38 69 VAL A N 1
ATOM 567 C CA . VAL A 1 69 ? -9.556 3.904 1.331 1.00 93.38 69 VAL A CA 1
ATOM 568 C C . VAL A 1 69 ? -9.377 3.317 -0.066 1.00 93.38 69 VAL A C 1
ATOM 570 O O . VAL A 1 69 ? -9.654 2.136 -0.287 1.00 93.38 69 VAL A O 1
ATOM 573 N N . LYS A 1 70 ? -8.909 4.127 -1.015 1.00 92.69 70 LYS A N 1
ATOM 574 C CA . LYS A 1 70 ? -8.495 3.674 -2.339 1.00 92.69 70 LYS A CA 1
ATOM 575 C C . LYS A 1 70 ? -7.348 4.536 -2.839 1.00 92.69 70 LYS A C 1
ATOM 577 O O . LYS A 1 70 ? -7.396 5.754 -2.699 1.00 92.69 70 LYS A O 1
ATOM 582 N N . PHE A 1 71 ? -6.364 3.927 -3.482 1.00 90.00 71 PHE A N 1
ATOM 583 C CA . PHE A 1 71 ? -5.332 4.669 -4.193 1.00 90.00 71 PHE A CA 1
ATOM 584 C C . PHE A 1 71 ? -4.839 3.903 -5.424 1.00 90.00 71 PHE A C 1
ATOM 586 O O . PHE A 1 71 ? -4.880 2.674 -5.462 1.00 90.00 71 PHE A O 1
ATOM 593 N N . GLU A 1 72 ? -4.424 4.634 -6.454 1.00 88.19 72 GLU A N 1
ATOM 594 C CA . GLU A 1 72 ? -3.984 4.093 -7.740 1.00 88.19 72 GLU A CA 1
ATOM 595 C C . GLU A 1 72 ? -2.561 4.559 -8.051 1.00 88.19 72 GLU A C 1
ATOM 597 O O . GLU A 1 72 ? -2.306 5.764 -8.110 1.00 88.19 72 GLU A O 1
ATOM 602 N N . LEU A 1 73 ? -1.657 3.602 -8.283 1.00 83.44 73 LEU A N 1
ATOM 603 C CA . LEU A 1 73 ? -0.251 3.850 -8.599 1.00 83.44 73 LEU A CA 1
ATOM 604 C C . LEU A 1 73 ? 0.126 3.248 -9.961 1.00 83.44 73 LEU A C 1
ATOM 606 O O . LEU A 1 73 ? -0.347 2.162 -10.316 1.00 83.44 73 LEU A O 1
ATOM 610 N N . PRO A 1 7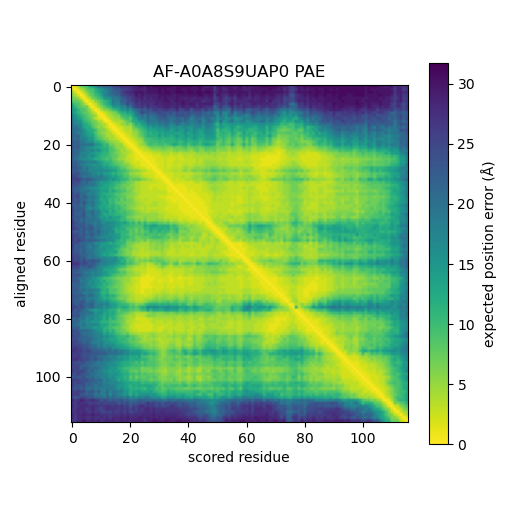4 ? 0.986 3.918 -10.743 1.00 77.75 74 PRO A N 1
ATOM 611 C CA . PRO A 1 74 ? 1.563 3.330 -11.944 1.00 77.75 74 PRO A CA 1
ATOM 612 C C . PRO A 1 74 ? 2.602 2.267 -11.555 1.00 77.75 74 PRO A C 1
ATOM 614 O 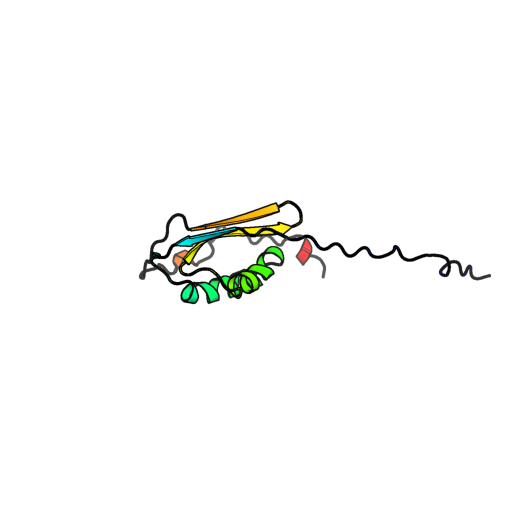O . PRO A 1 74 ? 3.541 2.569 -10.826 1.00 77.75 74 PRO A O 1
ATOM 617 N N . MET A 1 75 ? 2.465 1.039 -12.064 1.00 74.31 75 MET A N 1
ATOM 618 C CA . MET A 1 75 ? 3.493 -0.001 -11.879 1.00 74.31 75 MET A CA 1
ATOM 619 C C . MET A 1 75 ? 4.545 0.071 -12.991 1.00 74.31 75 MET A C 1
ATOM 621 O O . MET A 1 75 ? 5.737 0.083 -12.714 1.00 74.31 75 MET A O 1
ATOM 625 N N . MET A 1 76 ? 4.105 0.135 -14.256 1.00 68.62 76 MET A N 1
ATOM 626 C CA . MET A 1 76 ? 4.945 0.229 -15.463 1.00 68.62 76 MET A CA 1
ATOM 627 C C . MET A 1 76 ? 4.115 0.787 -16.620 1.00 68.62 76 MET A C 1
ATOM 629 O O . MET A 1 76 ? 2.990 0.342 -16.794 1.00 68.62 76 MET A O 1
ATOM 633 N N . PHE A 1 77 ? 4.670 1.700 -17.428 1.00 71.75 77 PHE A N 1
ATOM 634 C CA . PHE A 1 77 ? 4.115 2.338 -18.646 1.00 71.75 77 PHE A CA 1
ATOM 635 C C . PHE A 1 77 ? 2.583 2.503 -18.758 1.00 71.75 77 PHE A C 1
ATOM 637 O O . PHE A 1 77 ? 2.089 3.635 -18.712 1.00 71.75 77 PHE A O 1
ATOM 644 N N . THR A 1 78 ? 1.858 1.402 -18.969 1.00 74.50 78 THR A N 1
ATOM 645 C CA . THR A 1 78 ? 0.406 1.346 -19.208 1.00 74.50 78 THR A CA 1
ATOM 646 C C . THR A 1 78 ? -0.369 0.647 -18.080 1.00 74.50 78 THR A C 1
ATOM 648 O O . THR A 1 78 ? -1.583 0.799 -17.987 1.00 74.50 78 THR A O 1
ATOM 651 N N . VAL A 1 79 ? 0.303 -0.092 -17.196 1.00 81.44 79 VAL A N 1
ATOM 652 C CA . VAL A 1 79 ? -0.313 -0.827 -16.086 1.00 81.44 79 VAL A CA 1
ATOM 653 C C . VAL A 1 79 ? -0.408 0.061 -14.849 1.00 81.44 79 VAL A C 1
ATOM 655 O O . VAL A 1 79 ? 0.591 0.593 -14.354 1.00 81.44 79 VAL A O 1
ATOM 658 N N . ARG A 1 80 ? -1.631 0.179 -14.332 1.00 80.56 80 ARG A N 1
ATOM 659 C CA . ARG A 1 80 ? -1.952 0.832 -13.062 1.00 80.56 80 ARG A CA 1
ATOM 660 C C . ARG A 1 80 ? -2.411 -0.228 -12.071 1.00 80.56 80 ARG A C 1
ATOM 662 O O . ARG A 1 80 ? -3.181 -1.110 -12.444 1.00 80.56 80 ARG A O 1
ATOM 669 N N . VAL A 1 81 ? -1.979 -0.121 -10.822 1.00 84.94 81 VAL A N 1
ATOM 670 C CA . VAL A 1 81 ? -2.511 -0.928 -9.722 1.00 84.94 81 VAL A CA 1
ATOM 671 C C . VAL A 1 81 ? -3.389 -0.051 -8.856 1.00 84.94 81 VAL A C 1
ATOM 673 O O . VAL A 1 81 ? -3.001 1.052 -8.479 1.00 84.94 81 VAL A O 1
ATOM 676 N N . ALA A 1 82 ? -4.579 -0.560 -8.557 1.00 88.38 82 ALA A N 1
ATOM 677 C CA . ALA A 1 82 ? -5.511 0.045 -7.627 1.00 88.38 82 ALA A CA 1
ATOM 678 C C . ALA A 1 82 ? -5.526 -0.774 -6.336 1.00 88.38 82 ALA A C 1
ATOM 680 O O . ALA A 1 82 ? -5.824 -1.966 -6.352 1.00 88.38 82 ALA A O 1
ATOM 681 N N . TYR A 1 83 ? -5.248 -0.116 -5.221 1.00 87.88 83 TYR A N 1
ATOM 682 C CA . TYR A 1 83 ? -5.379 -0.675 -3.886 1.00 87.88 83 TYR A CA 1
ATOM 683 C C . TYR A 1 83 ? -6.684 -0.164 -3.285 1.00 87.88 83 TYR A C 1
ATOM 685 O O . TYR A 1 83 ? -6.965 1.033 -3.342 1.00 87.88 83 TYR A O 1
ATOM 693 N N . THR A 1 84 ? -7.502 -1.061 -2.736 1.00 91.62 84 THR A N 1
ATOM 694 C CA . THR A 1 84 ? -8.817 -0.719 -2.171 1.00 91.62 84 THR A CA 1
ATOM 695 C C . THR A 1 84 ? -9.049 -1.437 -0.852 1.00 91.62 84 THR A C 1
ATOM 697 O O . THR A 1 84 ? -8.910 -2.658 -0.785 1.00 91.62 84 THR A O 1
ATOM 700 N N . PHE A 1 85 ? -9.504 -0.705 0.158 1.00 89.75 85 PHE A N 1
ATOM 701 C CA . PHE A 1 85 ? -9.937 -1.257 1.437 1.00 89.75 85 PHE A CA 1
ATOM 702 C C . PHE A 1 85 ? -11.451 -1.470 1.410 1.00 89.75 85 PHE A C 1
ATOM 704 O O . PHE A 1 85 ? -12.221 -0.537 1.617 1.00 89.75 85 PHE A O 1
ATOM 711 N N . GLN A 1 86 ? -11.884 -2.699 1.116 1.00 86.81 86 GLN A N 1
ATOM 712 C CA . GLN A 1 86 ? -13.311 -3.013 0.951 1.00 86.81 86 GLN A CA 1
ATOM 713 C C . GLN A 1 86 ? -13.985 -3.416 2.266 1.00 86.81 86 GLN A C 1
ATOM 715 O O . GLN A 1 86 ? -15.067 -2.933 2.589 1.00 86.81 86 GLN A O 1
ATOM 720 N N . LYS A 1 87 ? -13.347 -4.301 3.037 1.00 85.94 87 LYS A N 1
ATOM 721 C CA . LYS A 1 87 ? -13.879 -4.805 4.304 1.00 85.94 87 LYS A CA 1
ATOM 722 C C . LYS A 1 87 ? -12.764 -4.864 5.335 1.00 85.94 87 LYS A C 1
ATOM 724 O O . LYS A 1 87 ? -11.883 -5.712 5.247 1.00 85.94 87 LYS A O 1
ATOM 729 N N . ILE A 1 88 ? -12.813 -3.954 6.302 1.00 82.50 88 ILE A N 1
ATOM 730 C CA . ILE A 1 88 ? -11.875 -3.912 7.421 1.00 82.50 88 ILE A CA 1
ATOM 731 C C . ILE A 1 88 ? -12.553 -4.429 8.686 1.00 82.50 88 ILE A C 1
ATOM 733 O O . ILE A 1 88 ? -13.715 -4.131 8.964 1.00 82.50 88 ILE A O 1
ATOM 737 N N . THR A 1 89 ? -11.838 -5.238 9.456 1.00 83.88 89 THR A N 1
ATOM 738 C CA . THR A 1 89 ? -12.295 -5.728 10.755 1.00 83.88 89 THR A CA 1
ATOM 739 C C . THR A 1 89 ? -11.099 -5.762 11.687 1.00 83.88 89 THR A C 1
ATOM 741 O O . THR A 1 89 ? -10.072 -6.348 11.358 1.00 83.88 89 THR A O 1
ATOM 744 N N . LEU A 1 90 ? -11.225 -5.106 12.836 1.00 82.06 90 LEU A N 1
ATOM 745 C CA . LEU A 1 90 ? -10.198 -5.116 13.869 1.00 82.06 90 LEU A CA 1
ATOM 746 C C . LEU A 1 90 ? -10.506 -6.276 14.812 1.00 82.06 90 LEU A C 1
ATOM 748 O O . LEU A 1 90 ? -11.449 -6.199 15.596 1.00 82.06 90 LEU A O 1
ATOM 752 N N . ASN A 1 91 ? -9.745 -7.363 14.695 1.00 84.25 91 ASN A N 1
ATOM 753 C CA . ASN A 1 91 ? -9.859 -8.503 15.594 1.00 84.25 91 ASN A CA 1
ATOM 754 C C . ASN A 1 91 ? -8.603 -8.585 16.481 1.00 84.25 91 ASN A C 1
ATOM 756 O O . ASN A 1 91 ? -7.530 -8.878 15.960 1.00 84.25 91 ASN A O 1
ATOM 760 N N . PRO A 1 92 ? -8.712 -8.348 17.798 1.00 78.44 92 PRO A N 1
ATOM 761 C CA . PRO A 1 92 ? -7.585 -8.476 18.721 1.00 78.44 92 PRO A CA 1
ATOM 762 C C . PRO A 1 92 ? -7.194 -9.935 19.020 1.00 78.44 92 PRO A C 1
ATOM 764 O O . PRO A 1 92 ? -6.123 -10.173 19.565 1.00 78.44 92 PRO A O 1
ATOM 767 N N . GLN A 1 93 ? -8.039 -10.910 18.674 1.00 86.50 93 GLN A N 1
ATOM 768 C CA . GLN A 1 93 ? -7.828 -12.341 18.911 1.00 86.50 93 GLN A CA 1
ATOM 769 C C . GLN A 1 93 ? -7.570 -13.055 17.576 1.00 86.50 93 GLN A C 1
ATOM 771 O O . GLN A 1 93 ? -8.419 -13.784 17.057 1.00 86.50 93 GLN A O 1
ATOM 776 N N . LEU A 1 94 ? -6.408 -12.789 16.973 1.00 85.69 94 LEU A N 1
ATOM 777 C CA . LEU A 1 94 ? -5.962 -13.489 15.768 1.00 85.69 94 LEU A CA 1
ATOM 778 C C . LEU A 1 94 ? -5.326 -14.823 16.168 1.00 85.69 94 LEU A C 1
ATOM 780 O O . LEU A 1 94 ? -4.433 -14.867 17.009 1.00 85.69 94 LEU A O 1
ATOM 784 N N . ASN A 1 95 ? -5.782 -15.913 15.554 1.00 89.81 95 ASN A N 1
ATOM 785 C CA . ASN A 1 95 ? -5.173 -17.225 15.728 1.00 89.81 95 ASN A CA 1
ATOM 786 C C . ASN A 1 95 ? -3.806 -17.277 15.020 1.00 89.81 95 ASN A C 1
ATOM 788 O O . ASN A 1 95 ? -3.724 -16.983 13.826 1.00 89.81 95 ASN A O 1
ATOM 792 N N . SER A 1 96 ? -2.757 -17.695 15.734 1.00 89.06 96 SER A N 1
ATOM 793 C CA . SER A 1 96 ? -1.397 -17.851 15.202 1.00 89.06 96 SER A CA 1
ATOM 794 C C . SER A 1 96 ? -1.327 -18.749 13.966 1.00 89.06 96 SER A C 1
ATOM 796 O O . SER A 1 96 ? -0.528 -18.484 13.072 1.00 89.06 96 SER A O 1
ATOM 798 N N . THR A 1 97 ? -2.208 -19.749 13.855 1.00 90.88 97 THR A N 1
ATOM 799 C CA . THR A 1 97 ? -2.234 -20.665 12.703 1.00 90.88 97 THR A CA 1
ATOM 800 C C . THR A 1 97 ? -2.578 -19.970 11.384 1.00 90.88 97 THR A C 1
ATOM 802 O O . THR A 1 97 ? -2.342 -20.535 10.325 1.00 90.88 97 THR A O 1
ATOM 805 N N . MET A 1 98 ? -3.135 -18.750 11.410 1.00 87.44 98 MET A N 1
ATOM 806 C CA . MET A 1 98 ? -3.388 -17.966 10.191 1.00 87.44 98 MET A CA 1
ATOM 807 C C . MET A 1 98 ? -2.105 -17.443 9.537 1.00 87.44 98 MET A C 1
ATOM 809 O O . MET A 1 98 ? -2.145 -17.013 8.388 1.00 87.44 98 MET A O 1
ATOM 813 N N . PHE A 1 99 ? -0.989 -17.451 10.267 1.00 89.38 99 PHE A N 1
ATOM 814 C CA . PHE A 1 99 ? 0.313 -16.988 9.791 1.00 89.38 99 PHE A CA 1
ATOM 815 C C . PHE A 1 99 ? 1.271 -18.147 9.483 1.00 89.38 99 PHE A C 1
ATOM 817 O O . PHE A 1 99 ? 2.424 -17.910 9.128 1.00 89.38 99 PHE A O 1
ATOM 824 N N . GLU A 1 100 ? 0.815 -19.395 9.623 1.00 92.88 100 GLU A N 1
ATOM 825 C CA . GLU A 1 100 ? 1.586 -20.580 9.254 1.00 92.88 100 GLU A CA 1
ATOM 826 C C . GLU A 1 100 ? 1.428 -20.873 7.758 1.00 92.88 100 GLU A C 1
ATOM 828 O O . GLU A 1 100 ? 0.339 -20.763 7.192 1.00 92.88 100 GLU A O 1
ATOM 833 N N . ILE A 1 101 ? 2.525 -21.273 7.113 1.00 91.56 101 ILE A N 1
ATOM 834 C CA . ILE A 1 101 ? 2.497 -21.730 5.721 1.00 91.56 101 ILE A CA 1
ATOM 835 C C . ILE A 1 101 ? 1.801 -23.102 5.689 1.00 91.56 101 ILE A C 1
ATOM 837 O O . ILE A 1 101 ? 2.217 -23.999 6.432 1.00 91.56 101 ILE A O 1
ATOM 841 N N . PRO A 1 102 ? 0.757 -23.304 4.861 1.00 93.75 102 PRO A N 1
ATOM 842 C CA . PRO A 1 102 ? 0.083 -24.595 4.778 1.00 93.75 102 PRO A CA 1
ATOM 843 C C . PRO A 1 102 ? 1.033 -25.713 4.328 1.00 93.75 102 PRO A C 1
ATOM 845 O O . PRO A 1 102 ? 1.906 -25.516 3.487 1.00 93.75 102 PRO A O 1
ATOM 848 N N . ARG A 1 103 ? 0.868 -26.911 4.899 1.00 91.62 103 ARG A N 1
ATOM 849 C CA . ARG A 1 103 ? 1.813 -28.034 4.718 1.00 91.62 103 ARG A CA 1
ATOM 850 C C . ARG A 1 103 ? 1.823 -28.624 3.308 1.00 91.62 103 ARG A C 1
ATOM 852 O O . ARG A 1 103 ? 2.742 -29.353 2.960 1.00 91.62 103 ARG A O 1
ATOM 859 N N . ASP A 1 104 ? 0.776 -28.366 2.542 1.00 94.31 104 ASP A N 1
ATOM 860 C CA . ASP A 1 104 ? 0.594 -28.796 1.160 1.00 94.31 104 ASP A CA 1
ATOM 861 C C . ASP A 1 104 ? 1.220 -27.830 0.144 1.00 94.31 104 ASP A C 1
ATOM 863 O O . ASP A 1 104 ? 1.276 -28.147 -1.045 1.00 94.31 104 ASP A O 1
ATOM 867 N N . TYR A 1 105 ? 1.723 -26.674 0.589 1.00 90.12 105 TYR A N 1
ATOM 868 C CA . TYR A 1 105 ? 2.398 -25.724 -0.287 1.00 90.12 105 TYR A CA 1
ATOM 869 C C . TYR A 1 105 ? 3.790 -26.247 -0.635 1.00 90.12 105 TYR A C 1
ATOM 871 O O . TYR A 1 105 ? 4.551 -26.685 0.227 1.00 90.12 105 TYR A O 1
ATOM 879 N N . GLN A 1 106 ? 4.129 -26.174 -1.918 1.00 87.88 106 GLN A N 1
ATOM 880 C CA . GLN A 1 106 ? 5.469 -26.464 -2.410 1.00 87.88 106 GLN A CA 1
ATOM 881 C C . GLN A 1 106 ? 6.168 -25.152 -2.739 1.00 87.88 106 GLN A C 1
ATOM 883 O O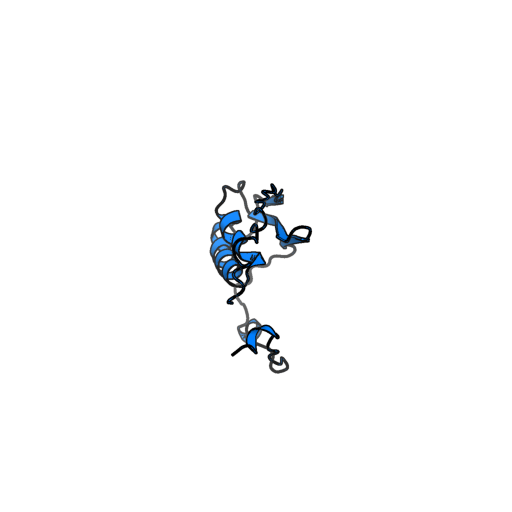 . GLN A 1 106 ? 5.592 -24.281 -3.392 1.00 87.88 106 GLN A O 1
ATOM 888 N N . GLU A 1 107 ? 7.408 -25.014 -2.286 1.00 83.94 107 GLU A N 1
ATOM 889 C CA . GLU A 1 107 ? 8.262 -23.901 -2.679 1.00 83.94 107 GLU A CA 1
ATOM 890 C C . GLU A 1 107 ? 8.609 -24.043 -4.164 1.00 83.94 107 GLU A C 1
ATOM 892 O O . GLU A 1 107 ? 9.119 -25.074 -4.606 1.00 83.94 107 GLU A O 1
ATOM 897 N N . VAL A 1 108 ? 8.287 -23.014 -4.947 1.00 82.62 108 VAL A N 1
ATOM 898 C CA . VAL A 1 108 ? 8.601 -22.961 -6.374 1.00 82.62 108 VAL A CA 1
ATOM 899 C C . VAL A 1 108 ? 9.605 -21.836 -6.570 1.00 82.62 108 VAL A C 1
ATOM 901 O O . VAL A 1 108 ? 9.238 -20.665 -6.510 1.00 82.62 108 VAL A O 1
ATOM 904 N N . PHE A 1 109 ? 10.871 -22.185 -6.794 1.00 76.00 109 PHE A N 1
ATOM 905 C CA . PHE A 1 109 ? 11.904 -21.209 -7.141 1.00 76.00 109 PHE A CA 1
ATOM 906 C C . PHE A 1 109 ? 11.578 -20.593 -8.508 1.00 76.00 109 PHE A C 1
ATOM 908 O O . PHE A 1 109 ? 11.324 -21.309 -9.484 1.00 76.00 109 PHE A O 1
ATOM 915 N N . THR A 1 110 ? 11.556 -19.263 -8.597 1.00 65.06 110 THR A N 1
ATOM 916 C CA . THR A 1 110 ? 11.413 -18.564 -9.878 1.00 65.06 110 THR A CA 1
ATOM 917 C C . THR A 1 110 ? 12.734 -18.619 -10.652 1.00 65.06 110 THR A C 1
ATOM 919 O O . THR A 1 110 ? 13.820 -18.689 -10.082 1.00 65.06 110 THR A O 1
ATOM 922 N N . LEU A 1 111 ? 12.644 -18.607 -11.986 1.00 55.84 111 LEU A N 1
ATOM 923 C CA . LEU A 1 111 ? 13.769 -18.808 -12.918 1.00 55.84 111 LEU A CA 1
ATOM 924 C C . LEU A 1 111 ? 14.983 -17.883 -12.695 1.00 55.84 111 LEU A C 1
ATOM 926 O O . LEU A 1 111 ? 16.080 -18.212 -13.145 1.00 55.84 111 LEU A O 1
ATOM 930 N N . ASP A 1 112 ? 14.808 -16.755 -12.008 1.00 57.34 112 ASP A N 1
ATOM 931 C CA . ASP A 1 112 ? 15.874 -15.785 -11.748 1.00 57.34 112 ASP A CA 1
ATOM 932 C C . ASP A 1 112 ? 16.852 -16.228 -10.645 1.00 57.34 112 ASP A C 1
ATOM 934 O O . ASP A 1 112 ? 17.995 -15.773 -10.631 1.00 57.34 112 ASP A O 1
ATOM 938 N N . GLU A 1 113 ? 16.468 -17.168 -9.776 1.00 52.97 113 GLU A N 1
ATOM 939 C CA . GLU A 1 113 ? 17.324 -17.661 -8.682 1.00 52.97 113 GLU A CA 1
ATOM 940 C C . GLU A 1 113 ? 18.277 -18.795 -9.107 1.00 52.97 113 GLU A C 1
ATOM 942 O O . GLU A 1 113 ? 19.155 -19.194 -8.347 1.00 52.97 113 GLU A O 1
ATOM 947 N N . VAL A 1 114 ? 18.166 -19.288 -10.348 1.00 49.38 114 VAL A N 1
ATOM 948 C CA . VAL A 1 114 ? 18.990 -20.398 -10.876 1.00 49.38 114 VAL A CA 1
ATOM 949 C C . VAL A 1 114 ? 20.317 -19.914 -11.488 1.00 49.38 114 VAL A C 1
ATOM 951 O O . VAL A 1 114 ? 21.149 -20.719 -11.900 1.00 49.38 114 VAL A O 1
ATOM 954 N N . ARG A 1 115 ? 20.571 -18.600 -11.542 1.00 43.03 115 ARG A N 1
ATOM 955 C CA . ARG A 1 115 ? 21.867 -18.058 -11.989 1.00 43.03 115 ARG A CA 1
ATOM 956 C C . ARG A 1 115 ? 22.821 -17.850 -10.809 1.00 43.03 115 ARG A C 1
ATOM 958 O O . ARG A 1 115 ? 23.086 -16.715 -10.419 1.00 43.03 115 ARG A O 1
ATOM 965 N N . LEU A 1 116 ? 23.346 -18.959 -10.291 1.00 39.12 116 LEU A N 1
ATOM 966 C CA . LEU A 1 116 ? 24.635 -19.014 -9.589 1.00 39.12 116 LEU A CA 1
ATOM 967 C C . LEU A 1 116 ? 25.712 -19.549 -10.537 1.00 39.12 116 LEU A C 1
ATOM 969 O O . LEU A 1 116 ? 25.413 -20.512 -11.280 1.00 39.12 116 LEU A O 1
#

Secondary structure (DSSP, 8-state):
-----GGG---------------EEEEES--SS-HHHHHHHHHHHHTS-GGGTHHHHHHHS-PPSSEEEEEEEEEETTEEEEEE-------S---GGGGSPPTT------GGGG--